Protein AF-A0A1A8H323-F1 (afdb_monomer)

Foldseek 3Di:
DPPCVVDQWDKDWDFCVPHPLCPDPLCVQFGTFMATPHHHQDVHPDDDDPPQRQWTWGDDPPDIDIDGRDDDPDPPPPPPDDDDDDDDDDDDDDDDDDDDDDDDDDD

Secondary structure (DSSP, 8-state):
--GGGG-S-EEEEEE-TTSGGGG-GGGTT-SEEEEEEE---SSSSS----S---EEEEEETTEEEEEE--PPPP--SS-S---------------------------

Sequence (107 aa):
GSITRLCDNAIALESFKGSERETNPLYKDYHGLLQVLQVPHLNCLASQLPDHKDLAFKLKRKQFSIERLHLPPDLSETVSRVSRGELAGAPVSACGSGAPGTKHLDF

Radius of gyration: 26.91 Å; Cα contacts (8 Å, |Δi|>4): 102; chains: 1; bounding box: 70×38×68 Å

Nearest PDB structures (foldseek):
  8at6-assembly1_D  TM=7.366E-01  e=3.630E-03  Saccharomyces cerevisiae
  8dc0-assembly1_B  TM=2.775E-01  e=1.192E+00  Homo sapiens

InterPro domains:
  IPR008728 Elongator complex protein 4 [PF05625] (3-107)
  IPR008728 Elongator complex protein 4 [PTHR12896] (3-107)
  IPR027417 P-loop containing nucleoside triphosphate hydrolase [G3DSA:3.40.50.300] (1-79)

Mean predicted aligned error: 15.7 Å

pLDDT: mean 75.47, std 20.06, range [38.81, 97.38]

Structure (mmCIF, N/CA/C/O backbone):
data_AF-A0A1A8H323-F1
#
_entry.id   AF-A0A1A8H323-F1
#
loop_
_atom_site.group_PDB
_atom_site.id
_atom_site.type_symbol
_atom_site.label_atom_id
_atom_site.label_alt_id
_atom_site.label_comp_id
_atom_site.label_asym_id
_atom_site.label_entity_id
_atom_site.label_seq_id
_atom_site.pdbx_PDB_ins_code
_atom_site.Cartn_x
_atom_site.Cartn_y
_atom_site.Cartn_z
_atom_site.occupancy
_atom_site.B_iso_or_equiv
_atom_site.auth_seq_id
_atom_site.auth_comp_id
_atom_site.auth_asym_id
_atom_site.auth_atom_id
_atom_site.pdbx_PDB_model_num
ATOM 1 N N . GLY A 1 1 ? 5.382 -18.463 -16.754 1.00 58.38 1 GLY A N 1
ATOM 2 C CA . GLY A 1 1 ? 5.987 -17.226 -16.212 1.00 58.38 1 GLY A CA 1
ATOM 3 C C . GLY A 1 1 ? 5.110 -16.706 -15.091 1.00 58.38 1 GLY A C 1
ATOM 4 O O . GLY A 1 1 ? 3.919 -16.978 -15.139 1.00 58.38 1 GLY A O 1
ATOM 5 N N . SER A 1 2 ? 5.665 -16.027 -14.081 1.00 84.19 2 SER A N 1
ATOM 6 C CA . SER A 1 2 ? 4.846 -15.427 -13.011 1.00 84.19 2 SER A CA 1
ATOM 7 C C . SER A 1 2 ? 3.912 -14.360 -13.592 1.00 84.19 2 SER A C 1
ATOM 9 O O . SER A 1 2 ? 4.378 -13.544 -14.387 1.00 84.19 2 SER A O 1
ATOM 11 N N . ILE A 1 3 ? 2.631 -14.364 -13.200 1.00 87.31 3 ILE A N 1
ATOM 12 C CA . ILE A 1 3 ? 1.601 -13.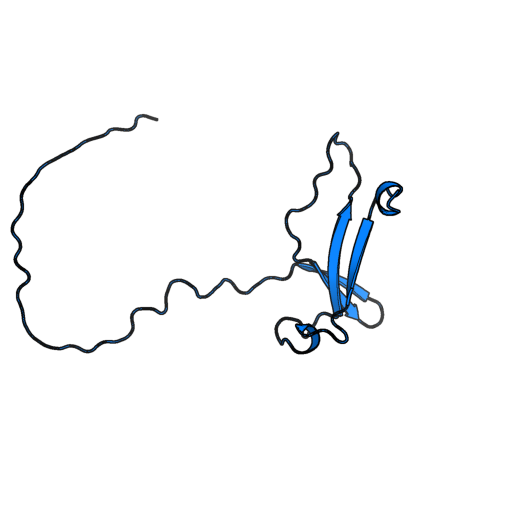397 -13.637 1.00 87.31 3 ILE A CA 1
ATOM 13 C C . ILE A 1 3 ? 2.078 -11.955 -13.429 1.00 87.31 3 ILE A C 1
ATOM 15 O O . ILE A 1 3 ? 1.872 -11.115 -14.295 1.00 87.31 3 ILE A O 1
ATOM 19 N N . THR A 1 4 ? 2.817 -11.701 -12.348 1.00 89.00 4 THR A N 1
ATOM 20 C CA . THR A 1 4 ? 3.433 -10.403 -12.040 1.00 89.00 4 THR A CA 1
ATOM 21 C C . THR A 1 4 ? 4.256 -9.847 -13.207 1.00 89.00 4 THR A C 1
ATOM 23 O O . THR A 1 4 ? 4.176 -8.662 -13.486 1.00 89.00 4 THR A O 1
ATOM 26 N N . ARG A 1 5 ? 4.983 -10.696 -13.954 1.00 87.56 5 ARG A N 1
ATOM 27 C CA . ARG A 1 5 ? 5.844 -10.269 -15.078 1.00 87.56 5 ARG A CA 1
ATOM 28 C C . ARG A 1 5 ? 5.076 -9.776 -16.307 1.00 87.56 5 ARG A C 1
ATOM 30 O O . ARG A 1 5 ? 5.703 -9.273 -17.232 1.00 87.56 5 ARG A O 1
ATOM 37 N N . LEU A 1 6 ? 3.767 -10.007 -16.357 1.00 91.44 6 LEU A N 1
ATOM 38 C CA . LEU A 1 6 ? 2.896 -9.586 -17.456 1.00 91.44 6 LEU A CA 1
ATOM 39 C C . LEU A 1 6 ? 2.142 -8.291 -17.132 1.00 91.44 6 LEU A C 1
ATOM 41 O O . LEU A 1 6 ? 1.383 -7.808 -17.966 1.00 91.44 6 LEU A O 1
ATOM 45 N N . CYS A 1 7 ? 2.312 -7.755 -15.924 1.00 90.50 7 CYS A N 1
ATOM 46 C CA . CYS A 1 7 ? 1.630 -6.557 -15.464 1.00 90.50 7 CYS A CA 1
ATOM 47 C C . CYS A 1 7 ? 2.604 -5.380 -15.434 1.00 90.50 7 CYS A C 1
ATOM 49 O O . CYS A 1 7 ? 3.772 -5.564 -15.112 1.00 90.50 7 CYS A O 1
ATOM 51 N N . ASP A 1 8 ? 2.120 -4.164 -15.690 1.00 87.75 8 ASP A N 1
ATOM 52 C CA . ASP A 1 8 ? 2.913 -2.940 -15.495 1.00 87.75 8 ASP A CA 1
ATOM 53 C C . ASP A 1 8 ? 2.994 -2.533 -14.014 1.00 87.75 8 ASP A C 1
ATOM 55 O O . ASP A 1 8 ? 3.960 -1.913 -13.573 1.00 87.75 8 ASP A O 1
ATOM 59 N N . ASN A 1 9 ? 1.967 -2.903 -13.242 1.00 90.38 9 ASN A N 1
ATOM 60 C CA . ASN A 1 9 ? 1.842 -2.667 -11.808 1.00 90.38 9 ASN A CA 1
ATOM 61 C C . ASN A 1 9 ? 1.463 -3.965 -11.103 1.00 90.38 9 ASN A C 1
ATOM 63 O O . ASN A 1 9 ? 0.584 -4.691 -11.571 1.00 90.38 9 ASN A O 1
ATOM 67 N N . ALA A 1 10 ? 2.050 -4.213 -9.939 1.00 92.19 10 ALA A N 1
ATOM 68 C CA . ALA A 1 10 ? 1.654 -5.325 -9.092 1.00 92.19 10 ALA A CA 1
ATOM 69 C C . ALA A 1 10 ? 1.747 -4.938 -7.619 1.00 92.19 10 ALA A C 1
ATOM 71 O O . ALA A 1 10 ? 2.763 -4.413 -7.162 1.00 92.19 10 ALA A O 1
ATOM 72 N N . ILE A 1 11 ? 0.687 -5.243 -6.876 1.00 92.88 11 ILE A N 1
ATOM 73 C CA . ILE A 1 11 ? 0.623 -5.089 -5.424 1.00 92.88 11 ILE A CA 1
ATOM 74 C C . ILE A 1 11 ? 0.161 -6.403 -4.796 1.00 92.88 11 ILE A C 1
ATOM 76 O O . ILE A 1 11 ? -0.633 -7.132 -5.390 1.00 92.88 11 ILE A O 1
ATOM 80 N N . ALA A 1 12 ? 0.644 -6.695 -3.595 1.00 93.44 12 ALA A N 1
ATOM 81 C CA . ALA A 1 12 ? 0.148 -7.781 -2.762 1.00 93.44 12 ALA A CA 1
ATOM 82 C C . ALA A 1 12 ? -0.575 -7.211 -1.543 1.00 93.44 12 ALA A C 1
ATOM 84 O O . ALA A 1 12 ? -0.107 -6.252 -0.930 1.00 93.44 12 ALA A O 1
ATOM 85 N N . LEU A 1 13 ? -1.708 -7.817 -1.194 1.00 95.25 13 LEU A N 1
ATOM 86 C CA . LEU A 1 13 ? -2.452 -7.521 0.025 1.00 95.25 13 LEU A CA 1
ATOM 87 C C . LEU A 1 13 ? -2.341 -8.716 0.967 1.00 95.25 13 LEU A C 1
ATOM 89 O O . LEU A 1 13 ? -2.647 -9.842 0.582 1.00 95.25 13 LEU A O 1
ATOM 93 N N . GLU A 1 14 ? -1.935 -8.456 2.203 1.00 94.88 14 GLU A N 1
ATOM 94 C CA . GLU A 1 14 ? -1.857 -9.450 3.271 1.00 94.88 14 GLU A CA 1
ATOM 95 C C . GLU A 1 14 ? -2.840 -9.043 4.368 1.00 94.88 14 GLU A C 1
ATOM 97 O O . GLU A 1 14 ? -2.665 -7.994 4.980 1.00 94.88 14 GLU A O 1
ATOM 102 N N . SER A 1 15 ? -3.890 -9.831 4.611 1.00 95.81 15 SER A N 1
ATOM 103 C CA . SER A 1 15 ? -4.847 -9.525 5.681 1.00 95.81 15 SER A CA 1
ATOM 104 C C . SER A 1 15 ? -4.290 -9.913 7.046 1.00 95.81 15 SER A C 1
ATOM 106 O O . SER A 1 15 ? -3.653 -10.953 7.184 1.00 95.81 15 SER A O 1
ATOM 108 N N . PHE A 1 16 ? -4.607 -9.123 8.073 1.00 95.62 16 PHE A N 1
ATOM 109 C CA . PHE A 1 16 ? -4.310 -9.502 9.453 1.00 95.62 16 PHE A CA 1
ATOM 110 C C . PHE A 1 16 ? -5.251 -10.560 10.014 1.00 95.62 16 PHE A C 1
ATOM 112 O O . PHE A 1 16 ? -4.888 -11.202 10.992 1.00 95.62 16 PHE A O 1
ATOM 119 N N . LYS A 1 17 ? -6.412 -10.792 9.400 1.00 94.62 17 LYS A N 1
ATOM 120 C CA . LYS A 1 17 ? -7.401 -11.751 9.895 1.00 94.62 17 LYS A CA 1
ATOM 121 C C . LYS A 1 17 ? -6.807 -13.160 10.012 1.00 94.62 17 LYS A C 1
ATOM 123 O O . LYS A 1 17 ? -6.349 -13.719 9.019 1.00 94.62 17 LYS A O 1
ATOM 128 N N . GLY A 1 18 ? -6.866 -13.745 11.205 1.00 93.69 18 GLY A N 1
ATOM 129 C CA . GLY A 1 18 ? -6.320 -15.069 11.506 1.00 93.69 18 GLY A CA 1
ATOM 130 C C . GLY A 1 18 ? -4.796 -15.112 11.639 1.00 93.69 18 GLY A C 1
ATOM 131 O O . GLY A 1 18 ? -4.231 -16.201 11.698 1.00 93.69 18 GLY A O 1
ATOM 132 N N . SER A 1 19 ? -4.125 -13.959 11.674 1.00 93.50 19 SER A N 1
ATOM 133 C CA . SER A 1 19 ? -2.681 -13.861 11.898 1.00 93.50 19 SER A CA 1
ATOM 134 C C . SER A 1 19 ? -2.377 -13.390 13.319 1.00 93.50 19 SER A C 1
ATOM 136 O O . SER A 1 19 ? -3.209 -12.767 13.976 1.00 93.50 19 SER A O 1
ATOM 138 N N . GLU A 1 20 ? -1.141 -13.590 13.775 1.00 91.81 20 GLU A N 1
ATOM 139 C CA . GLU A 1 20 ? -0.672 -13.047 15.060 1.00 91.81 20 GLU A CA 1
ATOM 140 C C . GLU A 1 20 ? -0.837 -11.519 15.136 1.00 91.81 20 GLU A C 1
ATOM 142 O O . GLU A 1 20 ? -1.135 -10.962 16.196 1.00 91.81 20 GLU A O 1
ATOM 147 N N . ARG A 1 21 ? -0.725 -10.837 13.987 1.00 91.12 21 ARG A N 1
ATOM 148 C CA . ARG A 1 21 ? -0.857 -9.380 13.871 1.00 91.12 21 ARG A CA 1
ATOM 149 C C . ARG A 1 21 ? -2.264 -8.873 14.185 1.00 91.12 21 ARG A C 1
ATOM 151 O O . ARG A 1 21 ? -2.380 -7.714 14.563 1.00 91.12 21 ARG A O 1
ATOM 158 N N . GLU A 1 22 ? -3.298 -9.714 14.098 1.00 92.94 22 GLU A N 1
ATOM 159 C CA . GLU A 1 22 ? -4.673 -9.350 14.483 1.00 92.94 22 GLU A CA 1
ATOM 160 C C . GLU A 1 22 ? -4.768 -8.949 15.957 1.00 92.94 22 GLU A C 1
ATOM 162 O O . GLU A 1 22 ? -5.497 -8.029 16.317 1.00 92.94 22 GLU A O 1
ATOM 167 N N . THR A 1 23 ? -4.003 -9.632 16.810 1.00 92.12 23 THR A N 1
ATOM 168 C CA . THR A 1 23 ? -4.015 -9.413 18.263 1.00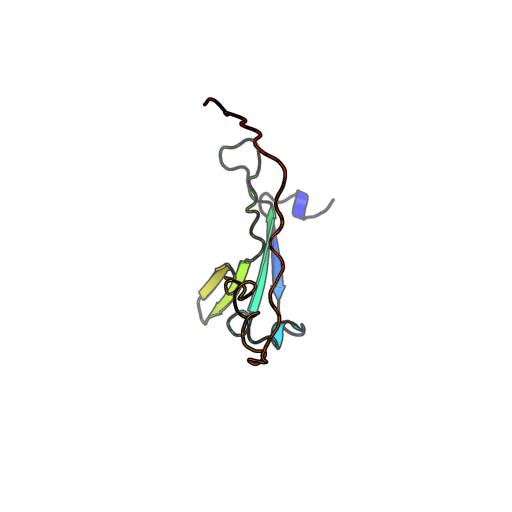 92.12 23 THR A CA 1
ATOM 169 C C . THR A 1 23 ? -3.073 -8.304 18.719 1.00 92.12 23 THR A C 1
ATOM 171 O O . THR A 1 23 ? -3.120 -7.895 19.879 1.00 92.12 23 THR A O 1
ATOM 174 N N . ASN A 1 24 ? -2.215 -7.796 17.832 1.00 90.75 24 ASN A N 1
ATOM 175 C CA . ASN A 1 24 ? -1.208 -6.812 18.193 1.00 90.75 24 ASN A CA 1
ATOM 176 C C . ASN A 1 24 ? -1.830 -5.401 18.275 1.00 90.75 24 ASN A C 1
ATOM 178 O O . ASN A 1 24 ? -2.309 -4.887 17.259 1.00 90.75 24 ASN A O 1
ATOM 182 N N . PRO A 1 25 ? -1.763 -4.718 19.437 1.00 90.56 25 PRO A N 1
ATOM 183 C CA . PRO A 1 25 ? -2.316 -3.373 19.605 1.00 90.56 25 PRO A CA 1
ATOM 184 C C . PRO A 1 25 ? -1.768 -2.332 18.622 1.00 90.56 25 PRO A C 1
ATOM 186 O O . PRO A 1 25 ? -2.469 -1.369 18.309 1.00 90.56 25 PRO A O 1
ATOM 189 N N . LEU A 1 26 ? -0.544 -2.524 18.116 1.00 87.56 26 LEU A N 1
ATOM 190 C CA . LEU A 1 26 ? 0.073 -1.652 17.112 1.00 87.56 26 LEU A CA 1
ATOM 191 C C . LEU A 1 26 ? -0.740 -1.602 15.809 1.00 87.56 26 LEU A C 1
ATOM 193 O O . LEU A 1 26 ? 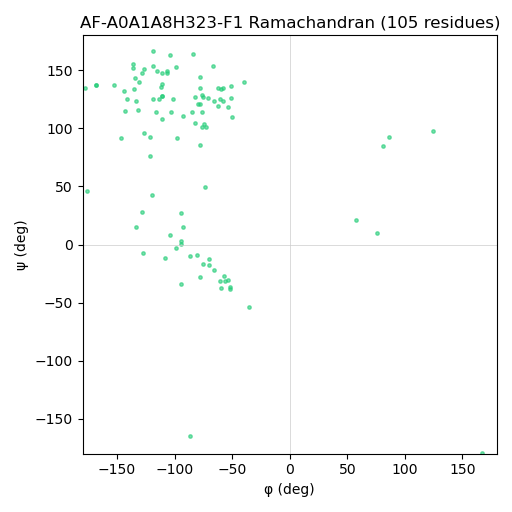-0.761 -0.579 15.130 1.00 87.56 26 LEU A O 1
ATOM 197 N N . TYR A 1 27 ? -1.427 -2.694 15.469 1.00 90.94 27 TYR A N 1
ATOM 198 C CA . TYR A 1 27 ? -2.157 -2.848 14.212 1.00 90.94 27 TYR A CA 1
ATOM 199 C C . TYR A 1 27 ? -3.673 -2.708 14.358 1.00 90.94 27 TYR A C 1
ATOM 201 O O . TYR A 1 27 ? -4.390 -2.917 13.383 1.00 90.94 27 TYR A O 1
ATOM 209 N N . LYS A 1 28 ? -4.173 -2.309 15.535 1.00 91.62 28 LYS A N 1
ATOM 210 C CA . LYS A 1 28 ? -5.610 -2.299 15.869 1.00 91.62 28 LYS A CA 1
ATOM 211 C C . LYS A 1 28 ? -6.502 -1.546 14.869 1.00 91.62 28 LYS A C 1
ATOM 213 O O . LYS A 1 28 ? -7.666 -1.891 14.702 1.00 91.62 28 LYS A O 1
ATOM 218 N N . ASP A 1 29 ? -5.965 -0.508 14.226 1.00 92.81 29 ASP A N 1
ATOM 219 C CA . ASP A 1 29 ? -6.708 0.364 13.308 1.00 92.81 29 ASP A CA 1
ATOM 220 C C . ASP A 1 29 ? -6.580 -0.073 11.833 1.00 92.81 29 ASP A C 1
ATOM 222 O O . ASP A 1 29 ? -7.143 0.560 10.932 1.00 92.81 29 ASP A O 1
ATOM 226 N N . TYR A 1 30 ? -5.843 -1.155 11.571 1.00 95.44 30 TYR A N 1
ATOM 227 C CA . TYR A 1 30 ? -5.484 -1.636 10.242 1.00 95.44 30 TYR A CA 1
ATOM 228 C C . TYR A 1 30 ? -6.037 -3.036 9.978 1.00 95.44 30 TYR A C 1
ATOM 230 O O . TYR A 1 30 ? -6.275 -3.827 10.881 1.00 95.44 30 TYR A O 1
ATOM 238 N N . HIS A 1 31 ? -6.251 -3.337 8.699 1.00 96.50 31 HIS A N 1
ATOM 239 C CA . HIS A 1 31 ? -6.842 -4.603 8.255 1.00 96.50 31 HIS A CA 1
ATOM 240 C C . HIS A 1 31 ? -5.819 -5.521 7.572 1.00 96.50 31 HIS A C 1
ATOM 242 O O . HIS A 1 31 ? -6.107 -6.696 7.316 1.00 96.50 31 HIS A O 1
ATOM 248 N N . GLY A 1 32 ? -4.636 -4.989 7.266 1.00 95.69 32 GLY A N 1
ATOM 249 C CA . GLY A 1 32 ? -3.566 -5.724 6.622 1.00 95.69 32 GLY A CA 1
ATOM 250 C C . GLY A 1 32 ? -2.441 -4.835 6.103 1.00 95.69 32 GLY A C 1
ATOM 251 O O . GLY A 1 32 ? -2.489 -3.608 6.225 1.00 95.69 32 GLY A O 1
ATOM 252 N N . LEU A 1 33 ? -1.446 -5.473 5.489 1.00 94.50 33 LEU A N 1
ATOM 253 C CA . LEU A 1 33 ? -0.345 -4.813 4.793 1.00 94.50 33 LEU A CA 1
ATOM 254 C C . LEU A 1 33 ? -0.577 -4.778 3.288 1.00 94.50 33 LEU A C 1
ATOM 256 O O . LEU A 1 33 ? -1.227 -5.652 2.711 1.00 94.50 33 LEU A O 1
ATOM 260 N N . LEU A 1 34 ? 0.012 -3.771 2.657 1.00 94.75 34 LEU A N 1
ATOM 261 C CA . LEU A 1 34 ? 0.107 -3.645 1.215 1.00 94.75 34 LEU A CA 1
ATOM 262 C C . LEU A 1 34 ? 1.584 -3.637 0.830 1.00 94.75 34 LEU A C 1
ATOM 264 O O . LEU A 1 34 ? 2.355 -2.816 1.308 1.00 94.75 34 LEU A O 1
ATOM 268 N N . GLN A 1 35 ? 1.985 -4.532 -0.063 1.00 92.31 35 GLN A N 1
ATOM 269 C CA . GLN A 1 35 ? 3.339 -4.550 -0.607 1.00 92.31 35 GLN A CA 1
ATOM 270 C C . GLN A 1 35 ? 3.295 -4.147 -2.072 1.00 92.31 35 GLN A C 1
ATOM 272 O O . GLN A 1 35 ? 2.546 -4.726 -2.859 1.00 92.31 35 GLN A O 1
ATOM 277 N N . VAL A 1 36 ? 4.108 -3.164 -2.448 1.00 91.62 36 VAL A N 1
ATOM 278 C CA . VAL A 1 36 ? 4.285 -2.791 -3.850 1.00 91.62 36 VAL A CA 1
ATOM 279 C C . VAL A 1 36 ? 5.350 -3.705 -4.442 1.00 91.62 36 VAL A C 1
ATOM 281 O O . VAL A 1 36 ? 6.497 -3.681 -4.011 1.00 91.62 36 VAL A O 1
ATOM 284 N N . LEU A 1 37 ? 4.957 -4.551 -5.390 1.00 89.56 37 LEU A N 1
ATOM 285 C CA . LEU A 1 37 ? 5.843 -5.529 -6.024 1.00 89.56 37 LEU A CA 1
ATOM 286 C C . LEU A 1 37 ? 6.447 -4.986 -7.319 1.00 89.56 37 LEU A C 1
ATOM 288 O O . LEU A 1 37 ? 7.579 -5.315 -7.660 1.00 89.56 37 LEU A O 1
ATOM 292 N N . GLN A 1 38 ? 5.684 -4.169 -8.045 1.00 89.75 38 GLN A N 1
ATOM 293 C CA . GLN A 1 38 ? 6.106 -3.578 -9.306 1.00 89.75 38 GLN A CA 1
ATOM 294 C C . GLN A 1 38 ? 5.388 -2.249 -9.535 1.00 89.75 38 GLN A C 1
ATOM 296 O O . GLN A 1 38 ? 4.175 -2.161 -9.326 1.00 89.75 38 GLN A O 1
ATOM 301 N N . VAL A 1 39 ? 6.136 -1.245 -9.998 1.00 89.00 39 VAL A N 1
ATOM 302 C CA . VAL A 1 39 ? 5.615 0.062 -10.420 1.00 89.00 39 VAL A CA 1
ATOM 303 C C . VAL A 1 39 ? 6.095 0.398 -11.832 1.00 89.00 39 VAL A C 1
ATOM 305 O O . VAL A 1 39 ? 7.185 -0.034 -12.229 1.00 89.00 39 VAL A O 1
ATOM 308 N N . PRO A 1 40 ? 5.312 1.176 -12.595 1.00 87.06 40 PRO A N 1
ATOM 309 C CA . PRO A 1 40 ? 5.634 1.533 -13.960 1.00 87.06 40 PRO A CA 1
ATOM 310 C C . PRO A 1 40 ? 6.862 2.433 -14.016 1.00 87.06 40 PRO A C 1
ATOM 312 O O . PRO A 1 40 ? 7.156 3.209 -13.105 1.00 87.06 40 PRO A O 1
ATOM 315 N N . HIS A 1 41 ? 7.545 2.370 -15.150 1.00 83.88 41 HIS A N 1
ATOM 316 C CA . HIS A 1 41 ? 8.599 3.304 -15.516 1.00 83.88 41 HIS A CA 1
ATOM 317 C C . HIS A 1 41 ? 7.969 4.614 -16.009 1.00 83.88 41 HIS A C 1
ATOM 319 O O . HIS A 1 41 ? 7.722 4.791 -17.201 1.00 83.88 41 HIS A O 1
ATOM 325 N N . LEU A 1 42 ? 7.647 5.528 -15.091 1.00 82.12 42 LEU A N 1
ATOM 326 C CA . LEU A 1 42 ? 7.084 6.832 -15.450 1.00 82.12 42 LEU A CA 1
ATOM 327 C C . LEU A 1 42 ? 8.203 7.800 -15.842 1.00 82.12 42 LEU A C 1
ATOM 329 O O . LEU A 1 42 ? 8.895 8.334 -14.980 1.00 82.12 42 LEU A O 1
ATOM 333 N N . ASN A 1 43 ? 8.357 8.051 -17.145 1.00 82.81 43 ASN A N 1
ATOM 334 C CA . ASN A 1 43 ? 9.327 9.003 -17.712 1.00 82.81 43 ASN A CA 1
ATOM 335 C C . ASN A 1 43 ? 10.796 8.731 -17.334 1.00 82.81 43 ASN A C 1
ATOM 337 O O . ASN A 1 43 ? 11.643 9.619 -17.407 1.00 82.81 43 ASN A O 1
ATOM 341 N N . CYS A 1 44 ? 11.108 7.502 -16.934 1.00 78.06 44 CYS A N 1
ATOM 342 C CA . CYS A 1 44 ? 12.434 7.073 -16.520 1.00 78.06 44 CYS A CA 1
ATOM 343 C C . CYS A 1 44 ? 12.762 5.713 -17.140 1.00 78.06 44 CYS A C 1
ATOM 345 O O . CYS A 1 44 ? 11.873 4.934 -17.467 1.00 78.06 44 CYS A O 1
ATOM 347 N N . LEU A 1 45 ? 14.050 5.406 -17.293 1.00 81.50 45 LEU A N 1
ATOM 348 C CA . LEU A 1 45 ? 14.497 4.096 -17.788 1.00 81.50 45 LEU A CA 1
ATOM 349 C C . LEU A 1 45 ? 14.507 3.013 -16.692 1.00 81.50 45 LEU A C 1
ATOM 351 O O . LEU A 1 45 ? 14.712 1.842 -16.997 1.00 81.50 45 LEU A O 1
ATOM 355 N N . ALA A 1 46 ? 14.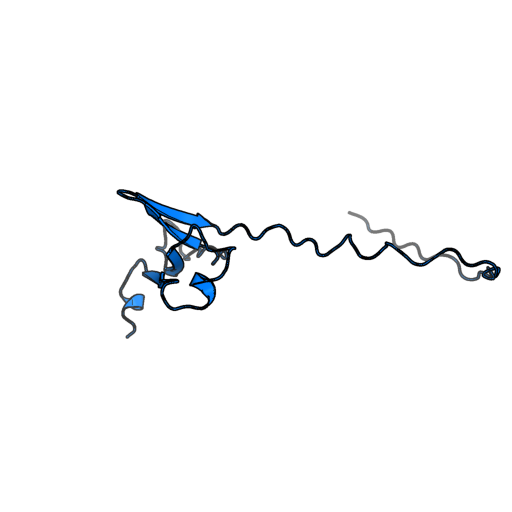296 3.396 -15.428 1.00 80.44 46 ALA A N 1
ATOM 356 C CA . ALA A 1 46 ? 14.362 2.508 -14.272 1.00 80.44 46 ALA A CA 1
ATOM 357 C C . ALA A 1 46 ? 13.187 2.738 -13.313 1.00 80.44 46 ALA A C 1
ATOM 359 O O . ALA A 1 46 ? 12.893 3.879 -12.954 1.00 80.44 46 ALA A O 1
ATOM 360 N N . SER A 1 47 ? 12.558 1.652 -12.860 1.00 74.56 47 SER A N 1
ATOM 361 C CA . SER A 1 47 ? 11.526 1.668 -11.818 1.00 74.56 47 SER A CA 1
ATOM 362 C C . SER A 1 47 ? 12.142 2.098 -10.495 1.00 74.56 47 SER A C 1
ATOM 364 O O . SER A 1 47 ? 13.088 1.469 -10.023 1.00 74.56 47 SER A O 1
ATOM 366 N N . GLN A 1 48 ? 11.607 3.154 -9.890 1.00 77.69 48 GLN A N 1
ATOM 367 C CA . GLN A 1 48 ? 11.979 3.556 -8.537 1.00 77.69 48 GLN A CA 1
ATOM 368 C C . GLN A 1 48 ? 10.924 3.011 -7.583 1.00 77.69 48 GLN A C 1
ATOM 370 O O . GLN A 1 48 ? 9.884 3.634 -7.360 1.00 77.69 48 GLN A O 1
ATOM 375 N N . LEU A 1 49 ? 11.173 1.811 -7.062 1.00 76.50 49 LEU A N 1
ATOM 376 C CA . LEU A 1 49 ? 10.329 1.249 -6.021 1.00 76.50 49 LEU A CA 1
ATOM 377 C C . LEU A 1 49 ? 10.669 1.951 -4.697 1.00 76.50 49 LEU A C 1
ATOM 379 O O . LEU A 1 49 ? 11.847 2.012 -4.342 1.00 76.50 49 LEU A O 1
ATOM 383 N N . PRO A 1 50 ? 9.685 2.487 -3.957 1.00 71.69 50 PRO A N 1
ATOM 384 C CA . PRO A 1 50 ? 9.947 3.030 -2.632 1.00 71.69 50 PRO A CA 1
ATOM 385 C C . PRO A 1 50 ? 10.553 1.947 -1.735 1.00 71.69 50 PRO A C 1
ATOM 387 O O . PRO A 1 50 ? 10.033 0.834 -1.679 1.00 71.69 50 PRO A O 1
ATOM 390 N N . ASP A 1 51 ? 11.610 2.284 -0.997 1.00 69.62 51 ASP A N 1
ATOM 391 C CA . ASP A 1 51 ? 12.254 1.339 -0.069 1.00 69.62 51 ASP A CA 1
ATOM 392 C C . ASP A 1 51 ? 11.370 1.035 1.161 1.00 69.62 51 ASP A C 1
ATOM 394 O O . ASP A 1 51 ? 11.515 0.035 1.863 1.00 69.62 51 ASP A O 1
ATOM 398 N N . HIS A 1 52 ? 10.379 1.896 1.394 1.00 67.06 52 HIS A N 1
ATOM 399 C CA . HIS A 1 52 ? 9.413 1.778 2.475 1.00 67.06 52 HIS A CA 1
ATOM 400 C C . HIS A 1 52 ? 8.377 0.682 2.180 1.00 67.06 52 HIS A C 1
ATOM 402 O O . HIS A 1 52 ? 7.447 0.869 1.393 1.00 67.06 52 HIS A O 1
ATOM 408 N N . LYS A 1 53 ? 8.541 -0.467 2.845 1.00 73.31 53 LYS A N 1
ATOM 409 C CA . LYS A 1 53 ? 7.619 -1.622 2.814 1.00 73.31 53 LYS A CA 1
ATOM 410 C C . LYS A 1 53 ? 6.578 -1.592 3.938 1.00 73.31 53 LYS A C 1
ATOM 412 O O . LYS A 1 53 ? 5.954 -2.603 4.245 1.00 73.31 53 LYS A O 1
ATOM 417 N N . ASP A 1 54 ? 6.416 -0.443 4.573 1.00 85.44 54 ASP A N 1
ATOM 418 C CA . ASP A 1 54 ? 5.621 -0.213 5.775 1.00 85.44 54 ASP A CA 1
ATOM 419 C C . ASP A 1 54 ? 4.196 0.265 5.455 1.00 85.44 54 ASP A C 1
ATOM 421 O O . ASP A 1 54 ? 3.581 0.964 6.254 1.00 85.44 54 ASP A O 1
ATOM 425 N N . LEU A 1 55 ? 3.644 -0.087 4.290 1.00 92.94 55 LEU A N 1
ATOM 426 C CA . LEU A 1 55 ? 2.289 0.322 3.929 1.00 92.94 55 LEU A CA 1
ATOM 427 C C . LEU A 1 55 ? 1.260 -0.619 4.558 1.00 92.94 55 LEU A C 1
ATOM 429 O O . LEU A 1 55 ? 1.285 -1.834 4.354 1.00 92.94 55 LEU A O 1
ATOM 433 N N . ALA A 1 56 ? 0.303 -0.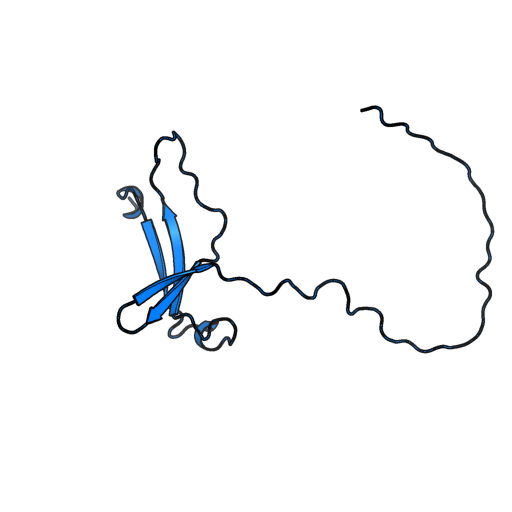038 5.270 1.00 94.62 56 ALA A N 1
ATOM 434 C CA . ALA A 1 56 ? -0.865 -0.727 5.786 1.00 94.62 56 ALA A CA 1
ATOM 435 C C . ALA A 1 56 ? -2.134 -0.179 5.142 1.00 94.62 56 ALA A C 1
ATOM 437 O O . ALA A 1 56 ? -2.221 1.002 4.797 1.00 94.62 56 ALA A O 1
ATOM 438 N N . PHE A 1 57 ? -3.136 -1.042 4.994 1.00 96.44 57 PHE A N 1
ATOM 439 C CA . PHE A 1 57 ? -4.453 -0.627 4.542 1.00 96.44 57 PHE A CA 1
ATOM 440 C C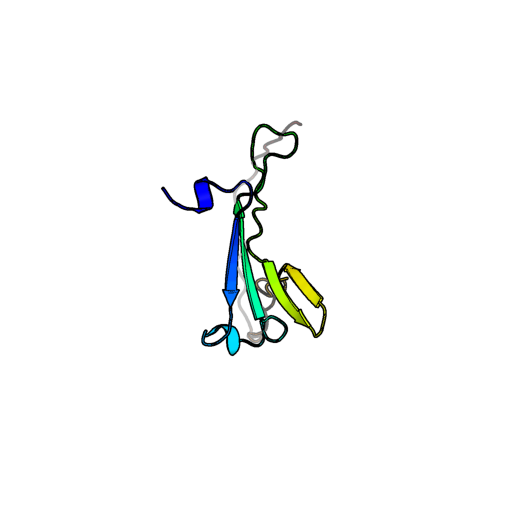 . PHE A 1 57 ? -5.483 -0.740 5.659 1.00 96.44 57 PHE A C 1
ATOM 442 O O . PHE A 1 57 ? -5.436 -1.630 6.515 1.00 96.44 57 PHE A O 1
ATOM 449 N N . LYS A 1 58 ? -6.464 0.161 5.629 1.00 96.31 58 LYS A N 1
ATOM 450 C CA . LYS A 1 58 ? -7.646 0.081 6.482 1.00 96.31 58 LYS A CA 1
ATOM 451 C C . LYS A 1 58 ? -8.917 0.338 5.696 1.00 96.31 58 LYS A C 1
ATOM 453 O O . LYS A 1 58 ? -8.964 1.1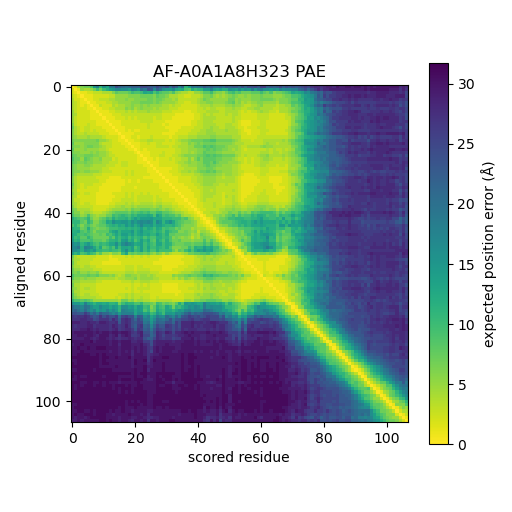75 4.793 1.00 96.31 58 LYS A O 1
ATOM 458 N N . LEU A 1 59 ? -9.953 -0.398 6.074 1.00 96.06 59 LEU A N 1
ATOM 459 C CA . LEU A 1 59 ? -11.285 -0.298 5.513 1.00 96.06 59 LEU A CA 1
ATOM 460 C C . LEU A 1 59 ? -12.169 0.500 6.471 1.00 96.06 59 LEU A C 1
ATOM 462 O O . LEU A 1 59 ? -12.306 0.171 7.646 1.00 96.06 59 LEU A O 1
ATOM 466 N N . LYS A 1 60 ? -12.795 1.553 5.958 1.00 93.88 60 LYS A N 1
ATOM 467 C CA . LYS A 1 60 ? -13.946 2.225 6.570 1.00 93.88 60 LYS A CA 1
ATOM 468 C C . LYS A 1 60 ? -15.123 2.116 5.605 1.00 93.88 60 LYS A C 1
ATOM 470 O O . LYS A 1 60 ? -14.940 1.813 4.430 1.00 93.88 60 LYS A O 1
ATOM 475 N N . ARG A 1 61 ? -16.338 2.422 6.072 1.00 94.12 61 ARG A N 1
ATOM 476 C CA . ARG A 1 61 ? -17.608 2.205 5.344 1.00 94.12 61 ARG A CA 1
ATOM 477 C C . ARG A 1 61 ? -17.544 2.398 3.818 1.00 94.12 61 ARG A C 1
ATOM 479 O O . ARG A 1 61 ? -17.987 1.527 3.087 1.00 94.12 61 ARG A O 1
ATOM 486 N N . LYS A 1 62 ? -17.053 3.546 3.342 1.00 96.62 62 LYS A N 1
ATOM 487 C CA . LYS A 1 62 ? -16.903 3.845 1.904 1.00 96.62 62 LYS A CA 1
ATOM 488 C C . LYS A 1 62 ? -15.488 4.327 1.560 1.00 96.62 62 LYS A C 1
ATOM 490 O O . LYS A 1 62 ? -15.327 5.146 0.664 1.00 96.62 62 LYS A O 1
ATOM 495 N N . GLN A 1 63 ? -14.482 3.900 2.322 1.00 97.31 63 GLN A N 1
ATOM 496 C CA . GLN A 1 63 ? -13.113 4.389 2.170 1.00 97.31 63 GLN A CA 1
ATOM 497 C C . GLN A 1 63 ? -12.106 3.256 2.367 1.00 97.31 63 GLN A C 1
ATOM 499 O O . GLN A 1 63 ? -12.096 2.596 3.404 1.00 97.31 63 GLN A O 1
ATOM 504 N N . PHE A 1 64 ? -11.247 3.084 1.367 1.00 97.31 64 PHE A N 1
ATOM 505 C CA . PHE A 1 64 ? -10.036 2.278 1.432 1.00 97.31 64 PHE A CA 1
ATOM 506 C C . PHE A 1 64 ? -8.855 3.238 1.579 1.00 97.31 64 PHE A C 1
ATOM 508 O O . PHE A 1 64 ? -8.607 4.042 0.681 1.00 97.31 64 PHE A O 1
ATOM 515 N N . SER A 1 65 ? -8.164 3.194 2.715 1.00 97.38 65 SER A N 1
ATOM 516 C CA . SER A 1 65 ? -7.017 4.066 2.994 1.00 97.38 65 SER A CA 1
ATOM 517 C C . SER A 1 65 ? -5.738 3.246 3.030 1.00 97.38 65 SER A C 1
ATOM 519 O O . SER A 1 65 ? -5.726 2.185 3.650 1.00 97.38 65 SER A O 1
ATOM 521 N N . ILE A 1 66 ? -4.682 3.757 2.397 1.00 95.31 66 ILE A N 1
ATOM 522 C CA . ILE A 1 66 ? -3.319 3.216 2.452 1.00 95.31 66 ILE A CA 1
ATOM 523 C C . ILE A 1 66 ? -2.461 4.246 3.181 1.00 95.31 66 ILE A C 1
ATOM 525 O O . ILE A 1 66 ? -2.443 5.412 2.790 1.00 95.31 66 ILE A O 1
ATOM 529 N N . GLU A 1 67 ? -1.780 3.827 4.239 1.00 93.25 67 GLU A N 1
ATOM 530 C CA . GLU A 1 67 ? -0.987 4.701 5.106 1.00 93.25 67 GLU A CA 1
ATOM 531 C C . GLU A 1 67 ? 0.360 4.042 5.420 1.00 93.25 67 GLU A C 1
ATOM 533 O O . GLU A 1 67 ? 0.472 2.816 5.420 1.00 93.25 67 GLU A O 1
ATOM 538 N N . ARG A 1 68 ? 1.389 4.856 5.679 1.00 91.38 68 ARG A N 1
ATOM 539 C CA . ARG A 1 68 ? 2.679 4.371 6.186 1.00 91.38 68 ARG A CA 1
ATOM 540 C C . ARG A 1 68 ? 2.566 4.085 7.680 1.00 91.38 68 ARG A C 1
ATOM 542 O O . ARG A 1 68 ? 2.035 4.902 8.432 1.00 91.38 68 ARG A O 1
ATOM 549 N N . LEU A 1 69 ? 3.083 2.943 8.112 1.00 87.06 69 LEU A N 1
ATOM 550 C CA . LEU A 1 69 ? 3.193 2.582 9.515 1.00 87.06 69 LEU A CA 1
ATOM 551 C C . LEU A 1 69 ? 4.351 3.359 10.135 1.00 87.06 69 LEU A C 1
ATOM 553 O O . LEU A 1 69 ? 5.515 2.994 10.006 1.00 87.06 69 LEU A O 1
ATOM 557 N N . HIS A 1 70 ? 4.024 4.420 10.860 1.00 75.00 70 HIS A N 1
ATOM 558 C CA . HIS A 1 70 ? 4.993 5.065 11.730 1.00 75.00 70 HIS A CA 1
ATOM 559 C C . HIS A 1 70 ? 5.234 4.158 12.935 1.00 75.00 70 HIS A C 1
ATOM 561 O O . HIS A 1 70 ? 4.416 4.105 13.855 1.00 75.00 70 HIS A O 1
ATOM 567 N N . LEU A 1 71 ? 6.346 3.422 12.925 1.00 67.31 71 LEU A N 1
ATOM 568 C CA . LEU A 1 71 ? 6.857 2.851 14.163 1.00 67.31 71 LEU A CA 1
ATOM 569 C C . LEU A 1 71 ? 7.140 4.021 15.118 1.00 67.31 71 LEU A C 1
ATOM 571 O O . LEU A 1 71 ? 7.695 5.036 14.676 1.00 67.31 71 LEU A O 1
ATOM 575 N N . PRO A 1 72 ? 6.729 3.937 16.396 1.00 58.59 72 PRO A N 1
ATOM 576 C CA . PRO A 1 72 ? 7.163 4.907 17.388 1.00 58.59 72 PRO A CA 1
ATOM 577 C C . PRO A 1 72 ? 8.692 5.001 17.321 1.00 58.59 72 PRO A C 1
ATOM 579 O O . PRO A 1 72 ? 9.326 3.953 17.200 1.00 58.59 72 PRO A O 1
ATOM 582 N N . PRO A 1 73 ? 9.292 6.204 17.361 1.00 61.69 73 PRO A N 1
ATOM 583 C CA . PRO A 1 73 ? 10.741 6.314 17.447 1.00 61.69 73 PRO A CA 1
ATOM 584 C C . PRO A 1 73 ? 11.193 5.481 18.646 1.00 61.69 73 PRO A C 1
ATOM 586 O O . PRO A 1 73 ? 10.723 5.711 19.764 1.00 61.69 73 PRO A O 1
ATOM 589 N N . ASP A 1 74 ? 12.013 4.463 18.390 1.00 56.75 74 ASP A N 1
ATOM 590 C CA . ASP A 1 74 ? 12.464 3.534 19.416 1.00 56.75 74 ASP A CA 1
ATOM 591 C C . ASP A 1 74 ? 13.033 4.329 20.602 1.00 56.75 74 ASP A C 1
ATOM 593 O O . ASP A 1 74 ? 13.921 5.169 20.448 1.00 56.75 74 ASP A O 1
ATOM 597 N N . LEU A 1 75 ? 12.526 4.078 21.810 1.00 56.09 75 LEU A N 1
ATOM 598 C CA . LEU A 1 75 ? 13.091 4.599 23.061 1.00 56.09 75 LEU A CA 1
ATOM 599 C C . LEU A 1 75 ? 14.394 3.852 23.409 1.00 56.09 75 LEU A C 1
ATOM 601 O O . LEU A 1 75 ? 14.543 3.333 24.514 1.00 56.09 75 LEU A O 1
ATOM 605 N N . SER A 1 76 ? 15.322 3.725 22.464 1.00 54.38 76 SER A N 1
ATOM 606 C CA . SER A 1 76 ? 16.484 2.840 22.577 1.00 54.38 76 SER A CA 1
ATOM 607 C C . SER A 1 76 ? 17.767 3.501 23.101 1.00 54.38 76 SER A C 1
ATOM 609 O O . SER A 1 76 ? 18.749 2.786 23.262 1.00 54.38 76 SER A O 1
ATOM 611 N N . GLU A 1 77 ? 17.793 4.792 23.479 1.00 56.47 77 GLU A N 1
ATOM 612 C CA . GLU A 1 77 ? 19.066 5.430 23.900 1.00 56.47 77 GLU A CA 1
ATOM 613 C C . GLU A 1 77 ? 19.124 6.163 25.258 1.00 56.47 77 GLU A C 1
ATOM 615 O O . GLU A 1 77 ? 20.228 6.506 25.680 1.00 56.47 77 GLU A O 1
ATOM 620 N N . THR A 1 78 ? 18.041 6.373 26.026 1.00 53.91 78 THR A N 1
ATOM 621 C CA . THR A 1 78 ? 18.140 7.249 27.232 1.00 53.91 78 THR A CA 1
ATOM 622 C C . THR A 1 78 ? 17.534 6.762 28.553 1.00 53.91 78 THR A C 1
ATOM 624 O O . THR A 1 78 ? 17.477 7.543 29.500 1.00 53.91 78 THR A O 1
ATOM 627 N N . VAL A 1 79 ? 17.196 5.475 28.724 1.00 50.38 79 VAL A N 1
ATOM 628 C CA . VAL A 1 79 ? 16.811 4.933 30.057 1.00 50.38 79 VAL A CA 1
ATOM 629 C C . VAL A 1 79 ? 17.735 3.804 30.530 1.00 50.38 79 VAL A C 1
ATOM 631 O O . VAL A 1 79 ? 17.318 2.805 31.099 1.00 50.38 79 VAL A O 1
ATOM 634 N N . SER A 1 80 ? 19.041 3.975 30.334 1.00 50.84 80 SER A N 1
ATOM 635 C CA . SER A 1 80 ? 20.068 3.264 31.105 1.00 50.84 80 SER A CA 1
ATOM 636 C C . SER A 1 80 ? 20.947 4.288 31.809 1.00 50.84 80 SER A C 1
ATOM 638 O O . SER A 1 80 ? 22.035 4.567 31.323 1.00 50.84 80 SER A O 1
ATOM 640 N N . ARG A 1 81 ? 20.458 4.901 32.903 1.00 57.50 81 ARG A N 1
ATOM 641 C CA . ARG A 1 81 ? 21.272 5.609 33.929 1.00 57.50 81 ARG A CA 1
ATOM 642 C C . ARG A 1 81 ? 20.440 6.133 35.117 1.00 57.50 81 ARG A C 1
ATOM 644 O O . ARG A 1 81 ? 20.617 7.252 35.571 1.00 57.50 81 ARG A O 1
ATOM 651 N N . VAL A 1 82 ? 19.553 5.314 35.673 1.00 50.25 82 VAL A N 1
ATOM 652 C CA . VAL A 1 82 ? 19.025 5.476 37.045 1.00 50.25 82 VAL A CA 1
ATOM 653 C C . VAL A 1 82 ? 18.885 4.036 37.553 1.00 50.25 82 VAL A C 1
ATOM 655 O O . VAL A 1 82 ? 18.149 3.274 36.953 1.00 50.25 82 VAL A O 1
ATOM 658 N N . SER A 1 83 ? 19.569 3.502 38.562 1.00 43.06 83 SER A N 1
ATOM 659 C CA . SER A 1 83 ? 20.212 4.067 39.744 1.00 43.06 83 SER A CA 1
ATOM 660 C C . SER A 1 83 ? 21.100 2.985 40.395 1.00 43.06 83 SER A C 1
ATOM 662 O O . SER A 1 83 ? 20.696 1.835 40.542 1.00 43.06 83 SER A O 1
ATOM 664 N N . ARG A 1 84 ? 22.310 3.354 40.817 1.00 43.06 84 ARG A N 1
ATOM 665 C CA . ARG A 1 84 ? 23.030 2.742 41.947 1.00 43.06 84 ARG A CA 1
ATOM 666 C C . ARG A 1 84 ? 23.800 3.917 42.546 1.00 43.06 84 ARG A C 1
ATOM 668 O O . ARG A 1 84 ? 24.747 4.400 41.947 1.00 43.06 84 ARG A O 1
ATOM 675 N N . GLY A 1 85 ? 23.213 4.608 43.513 1.00 40.91 85 GLY A N 1
ATOM 676 C CA . GLY A 1 85 ? 23.295 4.141 44.888 1.00 40.91 85 GLY A CA 1
ATOM 677 C C . GLY A 1 85 ? 24.657 4.580 45.409 1.00 40.91 85 GLY A C 1
ATOM 678 O O . GLY A 1 85 ? 25.632 3.850 45.280 1.00 40.91 85 GLY A O 1
ATOM 679 N N . GLU A 1 86 ? 24.692 5.820 45.879 1.00 45.72 86 GLU A N 1
ATOM 680 C CA . GLU A 1 86 ? 25.821 6.526 46.474 1.00 45.72 86 GLU A CA 1
ATOM 681 C C . GLU A 1 86 ? 26.465 5.667 47.574 1.00 45.72 86 GLU A C 1
ATOM 683 O O . GLU A 1 86 ? 25.862 5.428 48.619 1.00 45.72 86 GLU A O 1
ATOM 688 N N . LEU A 1 87 ? 27.675 5.159 47.327 1.00 38.81 87 LEU A N 1
ATOM 689 C CA . LEU A 1 87 ? 28.512 4.533 48.347 1.00 38.81 87 LEU A CA 1
ATOM 690 C C . LEU A 1 87 ? 29.943 5.061 48.231 1.00 38.81 87 LEU A C 1
ATOM 692 O O . LEU A 1 87 ? 30.581 5.011 47.183 1.00 38.81 87 LEU A O 1
ATOM 696 N N . ALA A 1 88 ? 30.372 5.607 49.362 1.00 40.75 88 ALA A N 1
ATOM 697 C CA . ALA A 1 88 ? 31.634 6.239 49.692 1.00 40.75 88 ALA A CA 1
ATOM 698 C C . ALA A 1 88 ? 32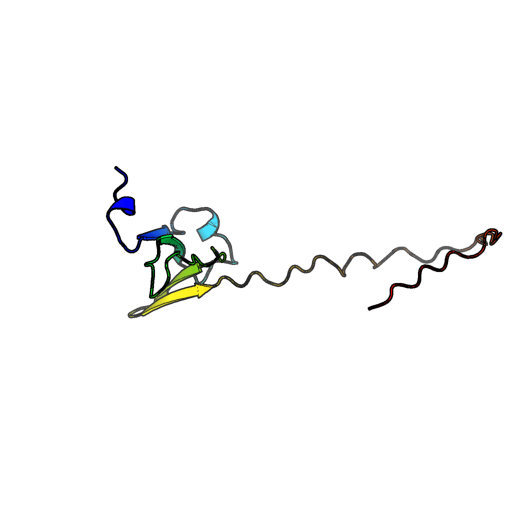.915 5.589 49.127 1.00 40.75 88 ALA A C 1
ATOM 700 O O . ALA A 1 88 ? 33.124 4.386 49.237 1.00 40.75 88 ALA A O 1
ATOM 701 N N . GLY A 1 89 ? 33.837 6.462 48.701 1.00 40.00 89 GLY A N 1
ATOM 702 C CA . GLY A 1 89 ? 35.259 6.376 49.054 1.00 40.00 89 GLY A CA 1
ATOM 703 C C . GLY A 1 89 ? 36.173 5.504 48.190 1.00 40.00 89 GLY A C 1
ATOM 704 O O . GLY A 1 89 ? 36.413 4.354 48.530 1.00 40.00 89 GLY A O 1
ATOM 705 N N . ALA A 1 90 ? 36.813 6.102 47.177 1.00 42.75 90 ALA A N 1
ATOM 706 C CA . ALA A 1 90 ? 38.210 5.821 46.803 1.00 42.75 90 ALA A CA 1
ATOM 707 C C . ALA A 1 90 ? 38.727 6.878 45.798 1.00 42.75 90 ALA A C 1
ATOM 709 O O . ALA A 1 90 ? 37.995 7.228 44.869 1.00 42.75 90 ALA A O 1
ATOM 710 N N . PRO A 1 91 ? 39.968 7.388 45.934 1.00 41.69 91 PRO A N 1
ATOM 711 C CA . PRO A 1 91 ? 40.546 8.321 44.974 1.00 41.69 91 PRO A CA 1
ATOM 712 C C . PRO A 1 91 ? 41.020 7.559 43.730 1.00 41.69 91 PRO A C 1
ATOM 714 O O . PRO A 1 91 ? 41.870 6.673 43.814 1.00 41.69 91 PRO A O 1
ATOM 717 N N . VAL A 1 92 ? 40.484 7.908 42.561 1.00 47.25 92 VAL A N 1
ATOM 718 C CA . VAL A 1 92 ? 41.020 7.429 41.283 1.00 47.25 92 VAL A CA 1
ATOM 719 C C . VAL A 1 92 ? 42.296 8.200 40.960 1.00 47.25 92 VAL A C 1
ATOM 721 O O . VAL A 1 92 ? 42.300 9.417 40.792 1.00 47.25 92 VAL A O 1
ATOM 724 N N . SER A 1 93 ? 43.397 7.454 40.957 1.00 48.72 93 SER A N 1
ATOM 725 C CA . SER A 1 93 ? 44.755 7.918 40.706 1.00 48.72 93 SER A CA 1
ATOM 726 C C . SER A 1 93 ? 44.876 8.490 39.292 1.00 48.72 93 SER A C 1
ATOM 728 O O . SER A 1 93 ? 44.649 7.791 38.305 1.00 48.72 93 SER A O 1
ATOM 730 N N . ALA A 1 94 ? 45.222 9.773 39.207 1.00 44.97 94 ALA A N 1
ATOM 731 C CA . ALA A 1 94 ? 45.616 10.440 37.978 1.00 44.97 94 ALA A CA 1
ATOM 732 C C . ALA A 1 94 ? 47.144 10.371 37.850 1.00 44.97 94 ALA A C 1
ATOM 734 O O . ALA A 1 94 ? 47.865 11.033 38.596 1.00 44.97 94 ALA A O 1
ATOM 735 N N . CYS A 1 95 ? 47.641 9.596 36.888 1.00 39.53 95 CYS A N 1
ATOM 736 C CA . CYS A 1 95 ? 49.018 9.682 36.415 1.00 39.53 95 CYS A CA 1
ATOM 737 C C . CYS A 1 95 ? 49.014 9.718 34.881 1.00 39.53 95 CYS A C 1
ATOM 739 O O . CYS A 1 95 ? 48.529 8.812 34.209 1.00 39.53 95 CYS A O 1
ATOM 741 N N . GLY A 1 96 ? 49.475 10.842 34.332 1.00 43.22 96 GLY A N 1
ATOM 742 C CA . GLY A 1 96 ? 49.531 11.082 32.895 1.00 43.22 96 GLY A CA 1
ATOM 743 C C . GLY A 1 96 ? 50.781 10.507 32.237 1.00 43.22 96 GLY A C 1
ATOM 744 O O . GLY A 1 96 ? 51.769 10.209 32.905 1.00 43.22 96 GLY A O 1
ATOM 745 N N . SER A 1 97 ? 50.747 10.400 30.907 1.00 41.91 97 SER A N 1
ATOM 746 C CA . SER A 1 97 ? 51.894 10.596 30.001 1.00 41.91 97 SER A CA 1
ATOM 747 C C . SER A 1 97 ? 51.461 10.435 28.534 1.00 41.91 97 SER A C 1
ATOM 749 O O . SER A 1 97 ? 50.770 9.481 28.194 1.00 41.91 97 SER A O 1
ATOM 751 N N . GLY A 1 98 ? 51.899 11.360 27.666 1.00 39.03 98 GLY A N 1
ATOM 752 C CA . GLY A 1 98 ? 51.892 11.210 26.200 1.00 39.03 98 GLY A CA 1
ATOM 753 C C . GLY A 1 98 ? 51.156 12.314 25.428 1.00 39.03 98 GLY A C 1
ATOM 754 O O . GLY A 1 98 ? 49.941 12.269 25.290 1.00 39.03 98 GLY A O 1
ATOM 755 N N . ALA A 1 99 ? 51.904 13.297 24.914 1.00 52.66 99 ALA A N 1
ATOM 756 C CA . ALA A 1 99 ? 51.430 14.409 24.077 1.00 52.66 99 ALA A CA 1
ATOM 757 C C . ALA A 1 99 ? 51.382 14.038 22.558 1.00 52.66 99 ALA A C 1
ATOM 759 O O . ALA A 1 99 ? 51.406 12.855 22.229 1.00 52.66 99 ALA A O 1
ATOM 760 N N . PRO A 1 100 ? 51.275 14.998 21.615 1.00 50.62 100 PRO A N 1
ATOM 761 C CA . PRO A 1 100 ? 50.083 15.297 20.821 1.00 50.62 100 PRO A CA 1
ATOM 762 C C . PRO A 1 100 ? 50.186 14.827 19.353 1.00 50.62 100 PRO A C 1
ATOM 764 O O . PRO A 1 100 ? 51.255 14.848 18.751 1.00 50.62 100 PRO A O 1
ATOM 767 N N . GLY A 1 101 ? 49.061 14.463 18.734 1.00 45.00 101 GLY A N 1
ATOM 768 C CA . GLY A 1 101 ? 48.992 14.144 17.304 1.00 45.00 101 GLY A CA 1
ATOM 769 C C . GLY A 1 101 ? 48.006 15.054 16.587 1.00 45.00 101 GLY A C 1
ATOM 770 O O . GLY A 1 101 ? 46.817 14.756 16.536 1.00 45.00 101 GLY A O 1
ATOM 771 N N . THR A 1 102 ? 48.488 16.167 16.042 1.00 54.12 102 THR A N 1
ATOM 772 C CA . THR A 1 102 ? 47.729 17.014 15.120 1.00 54.12 102 THR A CA 1
ATOM 773 C C . THR A 1 102 ? 47.566 16.292 13.782 1.00 54.12 102 THR A C 1
ATOM 775 O O . THR A 1 102 ? 48.542 15.883 13.156 1.00 54.12 102 THR A O 1
ATOM 778 N N . LYS A 1 103 ? 46.328 16.154 13.307 1.00 58.47 103 LYS A N 1
ATOM 779 C CA .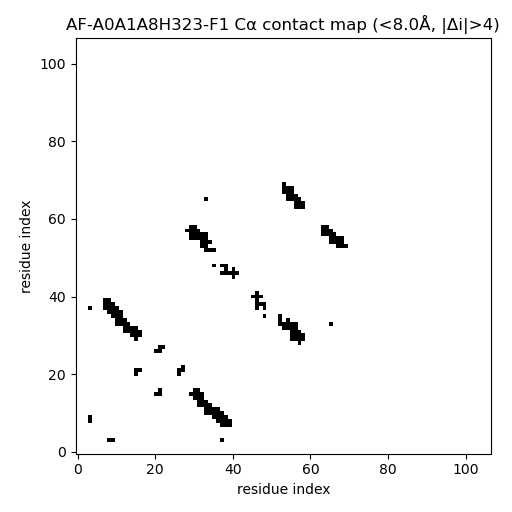 LYS A 1 103 ? 46.044 15.948 11.883 1.00 58.47 103 LYS A CA 1
ATOM 780 C C . LYS A 1 103 ? 45.034 17.002 11.461 1.00 58.47 103 LYS A C 1
ATOM 782 O O . LYS A 1 103 ? 43.843 16.880 11.718 1.00 58.47 103 LYS A O 1
ATOM 787 N N . HIS A 1 104 ? 45.581 18.072 10.900 1.00 53.81 104 HIS A N 1
ATOM 788 C CA . HIS A 1 104 ? 44.865 19.070 10.123 1.00 53.81 104 HIS A CA 1
ATOM 789 C C . HIS A 1 104 ? 44.247 18.362 8.911 1.00 53.81 104 HIS A C 1
ATOM 791 O O . HIS A 1 104 ? 44.956 17.643 8.206 1.00 53.81 104 HIS A O 1
ATOM 797 N N . LEU A 1 105 ? 42.938 18.495 8.719 1.00 69.12 105 LEU A N 1
ATOM 798 C CA . LEU A 1 105 ? 42.257 18.072 7.500 1.00 69.12 105 LEU A CA 1
ATOM 799 C C . LEU A 1 105 ? 41.805 19.350 6.797 1.00 69.12 105 LEU A C 1
ATOM 801 O O . LEU A 1 105 ? 40.914 20.039 7.290 1.00 69.12 105 LEU A O 1
ATOM 805 N N . ASP A 1 106 ? 42.476 19.674 5.697 1.00 58.59 106 ASP A N 1
ATOM 806 C CA . ASP A 1 106 ? 42.129 20.776 4.806 1.00 58.59 106 ASP A CA 1
ATOM 807 C C . ASP A 1 106 ? 40.906 20.392 3.954 1.00 58.59 106 ASP A C 1
ATOM 809 O O . ASP A 1 106 ? 40.900 19.331 3.322 1.00 58.59 106 ASP A O 1
ATOM 813 N N . PHE A 1 107 ? 39.880 21.248 3.975 1.00 60.41 107 PHE A N 1
ATOM 814 C CA . PHE A 1 107 ? 38.803 21.306 2.981 1.00 60.41 107 PHE A CA 1
ATOM 815 C C . PHE A 1 107 ? 39.179 22.296 1.878 1.00 60.41 107 PHE A C 1
ATOM 817 O O . PHE A 1 107 ? 39.769 23.346 2.224 1.00 60.41 107 PHE A O 1
#

Solvent-accessible surface area (backbone atoms only — not comparable to full-atom values): 7562 Å² total; per-residue (Å²): 130,66,71,66,80,78,45,66,60,35,72,47,80,46,67,24,79,94,40,79,56,57,77,35,77,92,41,66,84,46,49,26,41,41,40,81,75,42,62,62,56,77,96,44,98,60,62,81,73,74,86,75,74,46,32,32,30,29,80,51,100,93,45,81,48,78,44,74,64,78,71,73,82,75,87,79,84,81,86,86,84,83,87,81,77,94,74,86,90,82,88,82,84,87,80,88,87,85,85,87,83,88,77,89,79,87,130

Organism: NCBI:txid1143690